Protein AF-A0A520AY86-F1 (afdb_monomer_lite)

Sequence (155 aa):
MTGISGKRPRSRQNWVRAGLWTVGWLALAVPIARVQLADLAVVNHVPGQALVFDAGLGRGLAGLAVARQLQGQYQDAITLGRSALMREPMNTAALRALGFSLEQTGDKDAANRILFLAGRLGWRDVALQLWLIKAFALQGNVAASLHRADALARV

Secondary structure (DSSP, 8-state):
----------HHHHHHHHHHHHHHHHHHHHHHHHHHHHHHHHHTT-HHHHHHH-TTSHHHHHHHHHHHHHTT-HHHHHHHHHHHHHH-TT-HHHHHHHHHHHHHHT-HHHHHHHHHHHHHH-S--HHHHHHHHHHHHHTT-HHHHHHHHHHHHT-

pLDDT: mean 79.96, std 18.08, range [41.47, 98.12]

Foldseek 3Di:
DDDDDDDDPPPPVVVVVVVVVVVVVCVVVVVVVLVVVLVVCLVVLPLVVNCVSCVDALSSLLSVLLSCLVVVVLVSSLVSLVVSCVRPVLPLSSLQSNLSSCVVVPVPVSSVVSLVSSVVSDLPPPVSLVVVLVVCVVVVVPVVSVVSVVVSVVD

Structure (mmCIF, N/CA/C/O backbone):
data_AF-A0A520AY86-F1
#
_entry.id   AF-A0A520AY86-F1
#
loop_
_atom_site.group_PDB
_atom_site.id
_atom_site.type_symbol
_atom_site.label_atom_id
_atom_site.label_alt_id
_atom_site.label_comp_id
_atom_site.label_asym_id
_atom_site.label_entity_id
_atom_site.label_seq_id
_atom_site.pdbx_PDB_ins_code
_atom_site.Cartn_x
_atom_site.Cartn_y
_atom_site.Cartn_z
_atom_site.occupancy
_atom_site.B_iso_or_equiv
_atom_site.auth_seq_id
_atom_site.auth_comp_id
_atom_site.auth_asym_id
_atom_site.auth_atom_id
_atom_site.pdbx_PDB_model_num
ATOM 1 N N . MET A 1 1 ? 68.676 -42.819 -25.304 1.00 44.09 1 MET A N 1
ATOM 2 C CA . MET A 1 1 ? 67.727 -42.281 -24.301 1.00 44.09 1 MET A CA 1
ATOM 3 C C . MET A 1 1 ? 67.928 -40.773 -24.314 1.00 44.09 1 MET A C 1
ATOM 5 O O . MET A 1 1 ? 69.043 -40.359 -24.067 1.00 44.09 1 MET A O 1
ATOM 9 N N . THR A 1 2 ? 67.009 -39.937 -24.785 1.00 41.47 2 THR A N 1
ATOM 10 C CA . THR A 1 2 ? 65.736 -39.610 -24.128 1.00 41.47 2 THR A CA 1
ATOM 11 C C . THR A 1 2 ? 64.751 -39.007 -25.143 1.00 41.47 2 THR A C 1
ATOM 13 O O . THR A 1 2 ? 65.124 -38.221 -26.009 1.00 41.47 2 THR A O 1
ATOM 16 N N . GLY A 1 3 ? 63.487 -39.434 -25.065 1.00 42.44 3 GLY A N 1
ATOM 17 C CA . GLY A 1 3 ? 62.421 -39.042 -25.984 1.00 42.44 3 GLY A CA 1
ATOM 18 C C . GLY A 1 3 ? 61.869 -37.647 -25.694 1.00 42.44 3 GLY A C 1
ATOM 19 O O . GLY A 1 3 ? 61.574 -37.301 -24.551 1.00 42.44 3 GLY A O 1
ATOM 20 N N . ILE A 1 4 ? 61.692 -36.861 -26.753 1.00 48.78 4 ILE A N 1
ATOM 21 C CA . ILE A 1 4 ? 61.090 -35.529 -26.709 1.00 48.78 4 ILE A CA 1
ATOM 22 C C . ILE A 1 4 ? 59.564 -35.711 -26.720 1.00 48.78 4 ILE A C 1
ATOM 24 O O . ILE A 1 4 ? 58.958 -35.986 -27.753 1.00 48.78 4 ILE A O 1
ATOM 28 N N . SER A 1 5 ? 58.941 -35.634 -25.543 1.00 50.09 5 SER A N 1
ATOM 29 C CA . SER A 1 5 ? 57.488 -35.764 -25.375 1.00 50.09 5 SER A CA 1
ATOM 30 C C . SER A 1 5 ? 56.784 -34.459 -25.755 1.00 50.09 5 SER A C 1
ATOM 32 O O . SER A 1 5 ? 56.837 -33.464 -25.030 1.00 50.09 5 SER A O 1
ATOM 34 N N . GLY A 1 6 ? 56.117 -34.462 -26.911 1.00 51.91 6 GLY A N 1
ATOM 35 C CA . GLY A 1 6 ? 55.270 -33.365 -27.370 1.00 51.91 6 GLY A CA 1
ATOM 36 C C . GLY A 1 6 ? 54.016 -33.218 -26.506 1.00 51.91 6 GLY A C 1
ATOM 37 O O . GLY A 1 6 ? 53.066 -33.995 -26.624 1.00 51.91 6 GLY A O 1
ATOM 38 N N . LYS A 1 7 ? 53.967 -32.185 -25.658 1.00 55.81 7 LYS A N 1
ATOM 39 C CA . LYS A 1 7 ? 52.729 -31.781 -24.976 1.00 55.81 7 LYS A CA 1
ATOM 40 C C . LYS A 1 7 ? 51.859 -30.966 -25.941 1.00 55.81 7 LYS A C 1
ATOM 42 O O . LYS A 1 7 ? 52.180 -29.833 -26.282 1.00 55.81 7 LYS A O 1
ATOM 47 N N . ARG A 1 8 ? 50.748 -31.568 -26.382 1.00 56.75 8 ARG A N 1
ATOM 48 C CA . ARG A 1 8 ? 49.706 -30.953 -27.229 1.00 56.75 8 ARG A CA 1
ATOM 49 C C . ARG A 1 8 ? 49.105 -29.691 -26.570 1.00 56.75 8 ARG A C 1
ATOM 51 O O . ARG A 1 8 ? 48.969 -29.663 -25.344 1.00 56.75 8 ARG A O 1
ATOM 58 N N . PRO A 1 9 ? 48.683 -28.671 -27.346 1.00 48.31 9 PRO A N 1
ATOM 59 C CA . PRO A 1 9 ? 48.239 -27.383 -26.814 1.00 48.31 9 PRO A CA 1
ATOM 60 C C . PRO A 1 9 ? 46.844 -27.500 -26.186 1.00 48.31 9 PRO A C 1
ATOM 62 O O . PRO A 1 9 ? 45.818 -27.444 -26.859 1.00 48.31 9 PRO A O 1
ATOM 65 N N . ARG A 1 10 ? 46.796 -27.654 -24.862 1.00 56.88 10 ARG A N 1
ATOM 66 C CA . ARG A 1 10 ? 45.561 -27.798 -24.069 1.00 56.88 10 ARG A CA 1
ATOM 67 C C . ARG A 1 10 ? 44.878 -26.459 -23.722 1.00 56.88 10 ARG A C 1
ATOM 69 O O . ARG A 1 10 ? 44.025 -26.428 -22.842 1.00 56.88 10 ARG A O 1
ATOM 76 N N . SER A 1 11 ? 45.248 -25.348 -24.369 1.00 60.50 11 SER A N 1
ATOM 77 C CA . SER A 1 11 ? 44.820 -24.007 -23.937 1.00 60.50 11 SER A CA 1
ATOM 78 C C . SER A 1 11 ? 43.448 -23.590 -24.480 1.00 60.50 11 SER A C 1
ATOM 80 O O . SER A 1 11 ? 42.618 -23.125 -23.705 1.00 60.50 11 SER A O 1
ATOM 82 N N . ARG A 1 12 ? 43.142 -23.814 -25.768 1.00 60.19 12 ARG A N 1
ATOM 83 C CA . ARG A 1 12 ? 41.884 -23.333 -26.385 1.00 60.19 12 ARG A CA 1
ATOM 84 C C . ARG A 1 12 ? 40.618 -23.894 -25.729 1.00 60.19 12 ARG A C 1
ATOM 86 O O . ARG A 1 12 ? 39.667 -23.153 -25.513 1.00 60.19 12 ARG A O 1
ATOM 93 N N . GLN A 1 13 ? 40.609 -25.176 -25.365 1.00 66.06 13 GLN A N 1
ATOM 94 C CA . GLN A 1 13 ? 39.431 -25.818 -24.769 1.00 66.06 13 GLN A CA 1
ATOM 95 C C . GLN A 1 13 ? 39.145 -25.323 -23.341 1.00 66.06 13 GLN A C 1
ATOM 97 O O . GLN A 1 13 ? 37.987 -25.244 -22.937 1.00 66.06 13 GLN A O 1
ATOM 102 N N . ASN A 1 14 ? 40.182 -24.931 -22.596 1.00 66.44 14 ASN A N 1
ATOM 103 C CA . ASN A 1 14 ? 40.029 -24.381 -21.250 1.00 66.44 14 ASN A CA 1
ATOM 104 C C . ASN A 1 14 ? 39.492 -22.944 -21.279 1.00 66.44 14 ASN A C 1
ATOM 106 O O . ASN A 1 14 ? 38.671 -22.606 -20.435 1.00 66.44 14 ASN A O 1
ATOM 110 N N . TRP A 1 15 ? 39.868 -22.138 -22.280 1.00 63.72 15 TRP A N 1
ATOM 111 C CA . TRP A 1 15 ? 39.302 -20.798 -22.491 1.00 63.72 15 TRP A CA 1
ATOM 112 C C . TRP A 1 15 ? 37.816 -20.838 -22.854 1.00 63.72 15 TRP A C 1
ATOM 114 O O . TRP A 1 15 ? 37.040 -20.047 -22.328 1.00 63.72 15 TRP A O 1
ATOM 124 N N . VAL A 1 16 ? 37.398 -21.802 -23.683 1.00 73.81 16 VAL A N 1
ATOM 125 C CA . VAL A 1 16 ? 35.975 -21.996 -24.013 1.00 73.81 16 VAL A CA 1
ATOM 126 C C . VAL A 1 16 ? 35.177 -22.405 -22.775 1.00 73.81 16 VAL A C 1
ATOM 128 O O . VAL A 1 16 ? 34.106 -21.861 -22.527 1.00 73.81 16 VAL A O 1
ATOM 131 N N . ARG A 1 17 ? 35.709 -23.321 -21.953 1.00 70.62 17 ARG A N 1
ATOM 132 C CA . ARG A 1 17 ? 35.050 -23.729 -20.702 1.00 70.62 17 ARG A CA 1
ATOM 133 C C . ARG A 1 17 ? 35.003 -22.579 -19.699 1.00 70.62 17 ARG A C 1
ATOM 135 O O . ARG A 1 17 ? 33.944 -22.345 -19.134 1.00 70.62 17 ARG A O 1
ATOM 142 N N . ALA A 1 18 ? 36.096 -21.839 -19.518 1.00 70.12 18 ALA A N 1
ATOM 143 C CA . ALA A 1 18 ? 36.139 -20.667 -18.645 1.00 70.12 18 ALA A CA 1
ATOM 144 C C . ALA A 1 18 ? 35.133 -19.590 -19.084 1.00 70.12 18 ALA A C 1
ATOM 146 O O . ALA A 1 18 ? 34.409 -19.072 -18.242 1.00 70.12 18 ALA A O 1
ATOM 147 N N . GLY A 1 19 ? 35.019 -19.327 -20.391 1.00 74.88 19 GLY A N 1
ATOM 148 C CA . GLY A 1 19 ? 33.998 -18.435 -20.945 1.00 74.88 19 GLY A CA 1
ATOM 149 C C . GLY A 1 19 ? 32.569 -18.927 -20.696 1.00 74.88 19 GLY A C 1
ATOM 150 O O . GLY A 1 19 ? 31.688 -18.140 -20.371 1.00 74.88 19 GLY A O 1
ATOM 151 N N . LEU A 1 20 ? 32.332 -20.240 -20.775 1.00 77.75 20 LEU A N 1
ATOM 152 C CA . LEU A 1 20 ? 31.025 -20.816 -20.446 1.00 77.75 20 LEU A CA 1
ATOM 153 C C . LEU A 1 20 ? 30.675 -20.635 -18.959 1.00 77.75 20 LEU A C 1
ATOM 155 O O . LEU A 1 20 ? 29.536 -20.316 -18.625 1.00 77.75 20 LEU A O 1
ATOM 159 N N . TRP A 1 21 ? 31.656 -20.815 -18.070 1.00 78.44 21 TRP A N 1
ATOM 160 C CA . TRP A 1 21 ? 31.485 -20.629 -16.628 1.00 78.44 21 TRP A CA 1
ATOM 161 C C . TRP A 1 21 ? 31.213 -19.170 -16.261 1.00 78.44 21 TRP A C 1
ATOM 163 O O . TRP A 1 21 ? 30.329 -18.915 -15.447 1.00 78.44 21 TRP A O 1
ATOM 173 N N . THR A 1 22 ? 31.916 -18.213 -16.872 1.00 74.31 22 THR A N 1
ATOM 174 C CA . THR A 1 22 ? 31.680 -16.783 -16.623 1.00 74.31 22 THR A CA 1
ATOM 175 C C . THR A 1 22 ? 30.318 -16.334 -17.139 1.00 74.31 22 THR A C 1
ATOM 177 O O . THR A 1 22 ? 29.626 -15.604 -16.435 1.00 74.31 22 THR A O 1
ATOM 180 N N . VAL A 1 23 ? 29.886 -16.815 -18.310 1.00 78.56 23 VAL A N 1
ATOM 181 C CA . VAL A 1 23 ? 28.534 -16.558 -18.833 1.00 78.56 23 VAL A CA 1
ATOM 182 C C . VAL A 1 23 ? 27.467 -17.160 -17.918 1.00 78.56 23 VAL A C 1
ATOM 184 O O . VAL A 1 23 ? 26.488 -16.485 -17.614 1.00 78.56 23 VAL A O 1
ATOM 187 N N . GLY A 1 24 ? 27.667 -18.383 -17.418 1.00 81.94 24 GLY A N 1
ATOM 188 C CA . GLY A 1 24 ? 26.761 -19.002 -16.446 1.00 81.94 24 GLY A CA 1
ATOM 189 C C . GLY A 1 24 ? 26.668 -18.217 -15.133 1.00 81.94 24 GLY A C 1
ATOM 190 O O . GLY A 1 24 ? 25.573 -17.993 -14.621 1.00 81.94 24 GLY A O 1
ATOM 191 N N . TRP A 1 25 ? 27.800 -17.728 -14.622 1.00 76.19 25 TRP A N 1
ATOM 192 C CA . TRP A 1 25 ? 27.841 -16.881 -13.426 1.00 76.19 25 TRP A CA 1
ATOM 193 C C . TRP A 1 25 ? 27.142 -15.534 -13.637 1.00 76.19 25 TRP A C 1
ATOM 195 O O . TRP A 1 25 ? 26.360 -15.108 -12.792 1.00 76.19 25 TRP A O 1
ATOM 205 N N . LEU A 1 26 ? 27.363 -14.885 -14.782 1.00 70.12 26 LEU A N 1
ATOM 206 C CA . LEU A 1 26 ? 26.674 -13.647 -15.157 1.00 70.12 26 LEU A CA 1
ATOM 207 C C . LEU A 1 26 ? 25.165 -13.857 -15.313 1.00 70.12 26 LEU A C 1
ATOM 209 O O . LEU A 1 26 ? 24.385 -13.045 -14.821 1.00 70.12 26 LEU A O 1
ATOM 213 N N . ALA A 1 27 ? 24.743 -14.963 -15.928 1.00 73.38 27 ALA A N 1
ATOM 214 C CA . ALA A 1 27 ? 23.331 -15.298 -16.092 1.00 73.38 27 ALA A CA 1
ATOM 215 C C . ALA A 1 27 ? 22.602 -15.470 -14.748 1.00 73.38 27 ALA A C 1
ATOM 217 O O . ALA A 1 27 ? 21.418 -15.156 -14.655 1.00 73.38 27 ALA A O 1
ATOM 218 N N . LEU A 1 28 ? 23.308 -15.916 -13.703 1.00 69.44 28 LEU A N 1
ATOM 219 C CA . LEU A 1 28 ? 22.770 -16.035 -12.346 1.00 69.44 28 LEU A CA 1
ATOM 220 C C . LEU A 1 28 ? 22.888 -14.734 -11.535 1.00 69.44 28 LEU A C 1
ATOM 222 O O . LEU A 1 28 ? 21.983 -14.407 -10.773 1.00 69.44 28 LEU A O 1
ATOM 226 N N . ALA A 1 29 ? 23.960 -13.959 -11.706 1.00 66.94 29 ALA A N 1
ATOM 227 C CA . ALA A 1 29 ? 24.191 -12.729 -10.946 1.00 66.94 29 ALA A CA 1
ATOM 228 C C . ALA A 1 29 ? 23.291 -11.562 -11.392 1.00 66.94 29 ALA A C 1
ATOM 230 O O . ALA A 1 29 ? 22.822 -10.784 -10.562 1.00 66.94 29 ALA A O 1
ATOM 231 N N . VAL A 1 30 ? 23.014 -11.447 -12.695 1.00 67.25 30 VAL A N 1
ATOM 232 C CA . VAL A 1 30 ? 22.178 -10.377 -13.266 1.00 67.25 30 VAL A CA 1
ATOM 233 C C . VAL A 1 30 ? 20.752 -10.339 -12.689 1.00 67.25 30 VAL A C 1
ATOM 235 O O . VAL A 1 30 ? 20.326 -9.252 -12.294 1.00 67.25 30 VAL A O 1
ATOM 238 N N . PRO A 1 31 ? 19.987 -11.446 -12.600 1.00 60.31 31 PRO A N 1
ATOM 239 C CA . PRO A 1 31 ? 18.645 -11.400 -12.021 1.00 60.31 31 PRO A CA 1
ATOM 240 C C . PRO A 1 31 ? 18.668 -11.040 -10.530 1.00 60.31 31 PRO A C 1
ATOM 242 O O . PRO A 1 31 ? 17.822 -10.268 -10.084 1.00 60.31 31 PRO A O 1
ATOM 245 N N . ILE A 1 32 ? 19.665 -11.516 -9.777 1.00 61.72 32 ILE A N 1
ATOM 246 C CA . ILE A 1 32 ? 19.816 -11.203 -8.348 1.00 61.72 32 ILE A CA 1
ATOM 247 C C . ILE A 1 32 ? 20.098 -9.706 -8.157 1.00 61.72 32 ILE A C 1
ATOM 249 O O . ILE A 1 32 ? 19.423 -9.042 -7.372 1.00 61.72 32 ILE A O 1
ATOM 253 N N . ALA A 1 33 ? 21.026 -9.142 -8.934 1.00 59.19 33 ALA A N 1
ATOM 254 C CA . ALA A 1 33 ? 21.339 -7.715 -8.892 1.00 59.19 33 ALA A CA 1
ATOM 255 C C . ALA A 1 33 ? 20.131 -6.838 -9.266 1.00 59.19 33 ALA A C 1
ATOM 257 O O . ALA A 1 33 ? 19.920 -5.790 -8.660 1.00 59.19 33 ALA A O 1
ATOM 258 N N . ARG A 1 34 ? 19.301 -7.275 -10.224 1.00 56.09 34 ARG A N 1
ATOM 259 C CA . ARG A 1 34 ? 18.072 -6.560 -10.610 1.00 56.09 34 ARG A CA 1
ATOM 260 C C . ARG A 1 34 ? 17.052 -6.496 -9.480 1.00 56.09 34 ARG A C 1
ATOM 262 O O . ARG A 1 34 ? 16.495 -5.429 -9.247 1.00 56.09 34 ARG A O 1
ATOM 269 N N . VAL A 1 35 ? 16.836 -7.603 -8.767 1.00 57.12 35 VAL A N 1
ATOM 270 C CA . VAL A 1 35 ? 15.924 -7.638 -7.612 1.00 57.12 35 VAL A CA 1
ATOM 271 C C . VAL A 1 35 ? 16.432 -6.716 -6.502 1.00 57.12 35 VAL A C 1
ATOM 273 O O . VAL A 1 35 ? 15.670 -5.904 -5.985 1.00 57.12 35 VAL A O 1
ATOM 276 N N . GLN A 1 36 ? 17.733 -6.768 -6.202 1.00 55.09 36 GLN A N 1
ATOM 277 C CA . GLN A 1 36 ? 18.340 -5.934 -5.163 1.00 55.09 36 GLN A CA 1
ATOM 278 C C . GLN A 1 36 ? 18.247 -4.431 -5.488 1.00 55.09 36 GLN A C 1
ATOM 280 O O . GLN A 1 36 ? 17.966 -3.616 -4.611 1.00 55.09 36 GLN A O 1
ATOM 285 N N . LEU A 1 37 ? 18.459 -4.055 -6.754 1.00 52.84 37 LEU A N 1
ATOM 286 C CA . LEU A 1 37 ? 18.382 -2.665 -7.211 1.00 52.84 37 LEU A CA 1
ATOM 287 C C . LEU A 1 37 ? 16.940 -2.143 -7.282 1.00 52.84 37 LEU A C 1
ATOM 289 O O . LEU A 1 37 ? 16.711 -0.964 -7.014 1.00 52.84 37 LEU A O 1
ATOM 293 N N . ALA A 1 38 ? 15.968 -3.003 -7.595 1.00 50.94 38 ALA A N 1
ATOM 294 C CA . ALA A 1 38 ? 14.551 -2.649 -7.555 1.00 50.94 38 ALA A CA 1
ATOM 295 C C . ALA A 1 38 ? 14.089 -2.335 -6.123 1.00 50.94 38 ALA A C 1
ATOM 297 O O . ALA A 1 38 ? 13.420 -1.322 -5.911 1.00 50.94 38 ALA A O 1
ATOM 298 N N . ASP A 1 39 ? 14.514 -3.132 -5.137 1.00 53.09 39 ASP A N 1
ATOM 299 C CA . ASP A 1 39 ? 14.235 -2.865 -3.721 1.00 53.09 39 ASP A CA 1
ATOM 300 C C . ASP A 1 39 ? 14.866 -1.537 -3.266 1.00 53.09 39 ASP A C 1
ATOM 302 O O . ASP A 1 39 ? 14.209 -0.722 -2.620 1.00 53.09 39 ASP A O 1
ATOM 306 N N . LEU A 1 40 ? 16.104 -1.254 -3.686 1.00 52.66 40 LEU A N 1
ATOM 307 C CA . LEU A 1 40 ? 16.778 0.027 -3.434 1.00 52.66 40 LEU A CA 1
ATOM 308 C C . LEU A 1 40 ? 16.060 1.225 -4.081 1.00 52.66 40 LEU A C 1
ATOM 310 O O . LEU A 1 40 ? 15.986 2.292 -3.475 1.00 52.66 40 LEU A O 1
ATOM 314 N N . ALA A 1 41 ? 15.505 1.072 -5.284 1.00 49.62 41 ALA A N 1
ATOM 315 C CA . ALA A 1 41 ? 14.770 2.139 -5.969 1.00 49.62 41 ALA A CA 1
ATOM 316 C C . ALA A 1 41 ? 13.406 2.433 -5.319 1.00 49.62 41 ALA A C 1
ATOM 318 O O . ALA A 1 41 ? 12.986 3.592 -5.258 1.00 49.62 41 ALA A O 1
ATOM 319 N N . VAL A 1 42 ? 12.739 1.398 -4.797 1.00 52.88 42 VAL A N 1
ATOM 320 C CA . VAL A 1 42 ? 11.502 1.530 -4.012 1.00 52.88 42 VAL A CA 1
ATOM 321 C C . VAL A 1 42 ? 11.781 2.221 -2.674 1.00 52.88 42 VAL A C 1
ATOM 323 O O . VAL A 1 42 ? 11.020 3.102 -2.278 1.00 52.88 42 VAL A O 1
ATOM 326 N N . VAL A 1 43 ? 12.897 1.894 -2.013 1.00 53.84 43 VAL A N 1
ATOM 327 C CA . VAL A 1 43 ? 13.327 2.540 -0.759 1.00 53.84 43 VAL A CA 1
ATOM 328 C C . VAL A 1 43 ? 13.716 4.010 -0.982 1.00 53.84 43 VAL A C 1
ATOM 330 O O . VAL A 1 43 ? 13.335 4.880 -0.198 1.00 53.84 43 VAL A O 1
ATOM 333 N N . ASN A 1 44 ? 14.398 4.323 -2.086 1.00 50.91 44 ASN A N 1
ATOM 334 C CA . ASN A 1 44 ? 14.899 5.671 -2.377 1.00 50.91 44 ASN A CA 1
ATOM 335 C C . ASN A 1 44 ? 13.879 6.621 -3.035 1.00 50.91 44 ASN A C 1
ATOM 337 O O . ASN A 1 44 ? 14.257 7.715 -3.442 1.00 50.91 44 ASN A O 1
ATOM 341 N N . HIS A 1 45 ? 12.597 6.248 -3.135 1.00 50.91 45 HIS A N 1
ATOM 342 C CA . HIS A 1 45 ? 11.532 7.115 -3.670 1.00 50.91 45 HIS A CA 1
ATOM 343 C C . HIS A 1 45 ? 11.770 7.605 -5.120 1.00 50.91 45 HIS A C 1
ATOM 345 O O . HIS A 1 45 ? 11.241 8.644 -5.521 1.00 50.91 45 HIS A O 1
ATOM 351 N N . VAL A 1 46 ? 12.517 6.848 -5.941 1.00 47.78 46 VAL A N 1
ATOM 352 C CA . VAL A 1 46 ? 12.737 7.147 -7.372 1.00 47.78 46 VAL A CA 1
ATOM 353 C C . VAL A 1 46 ? 12.001 6.112 -8.242 1.00 47.78 46 VAL A C 1
ATOM 355 O O . VAL A 1 46 ? 12.613 5.210 -8.818 1.00 47.78 46 VAL A O 1
ATOM 358 N N . PRO A 1 47 ? 10.666 6.215 -8.376 1.00 49.78 47 PRO A N 1
ATOM 359 C CA . PRO A 1 47 ? 9.830 5.211 -9.049 1.00 49.78 47 PRO A CA 1
ATOM 360 C C . PRO A 1 47 ? 10.107 5.074 -10.552 1.00 49.78 47 PRO A C 1
ATOM 362 O O . PRO A 1 47 ? 9.814 4.036 -11.141 1.00 49.78 47 PRO A O 1
ATOM 365 N N . GLY A 1 48 ? 10.670 6.110 -11.186 1.00 46.81 48 GLY A N 1
ATOM 366 C CA . GLY A 1 48 ? 10.945 6.114 -12.624 1.00 46.81 48 GLY A CA 1
ATOM 367 C C . GLY A 1 48 ? 11.996 5.083 -13.042 1.00 46.81 48 GLY A C 1
ATOM 368 O O . GLY A 1 48 ? 11.944 4.588 -14.162 1.00 46.81 48 GLY A O 1
ATOM 369 N N . GLN A 1 49 ? 12.909 4.709 -12.139 1.00 43.91 49 GLN A N 1
ATOM 370 C CA . GLN A 1 49 ? 13.970 3.738 -12.430 1.00 43.91 49 GLN A CA 1
ATOM 371 C C . GLN A 1 49 ? 13.546 2.291 -12.129 1.00 43.91 49 GLN A C 1
ATOM 373 O O . GLN A 1 49 ? 14.044 1.371 -12.773 1.00 43.91 49 GLN A O 1
ATOM 378 N N . ALA A 1 50 ? 12.566 2.074 -11.242 1.00 43.12 50 ALA A N 1
ATOM 379 C CA . ALA A 1 50 ? 11.975 0.751 -11.010 1.00 43.12 50 ALA A CA 1
ATOM 380 C C . ALA A 1 50 ? 11.252 0.215 -12.265 1.00 43.12 50 ALA A C 1
ATOM 382 O O . ALA A 1 50 ? 11.327 -0.974 -12.571 1.00 43.12 50 ALA A O 1
ATOM 383 N N . LEU A 1 51 ? 10.641 1.107 -13.055 1.00 49.16 51 LEU A N 1
ATOM 384 C CA . LEU A 1 51 ? 10.057 0.776 -14.361 1.00 49.16 51 LEU A CA 1
ATOM 385 C C . LEU A 1 51 ? 11.086 0.336 -15.407 1.00 49.16 51 LEU A C 1
ATOM 387 O O . LEU A 1 51 ? 10.728 -0.409 -16.308 1.00 49.16 51 LEU A O 1
ATOM 391 N N . VAL A 1 52 ? 12.349 0.758 -15.308 1.00 49.59 52 VAL A N 1
ATOM 392 C CA . VAL A 1 52 ? 13.382 0.411 -16.303 1.00 49.59 52 VAL A CA 1
ATOM 393 C C . VAL A 1 52 ? 13.865 -1.034 -16.135 1.00 49.59 52 VAL A C 1
ATOM 395 O O . VAL A 1 52 ? 14.238 -1.676 -17.115 1.00 49.59 52 VAL A O 1
ATOM 398 N N . PHE A 1 53 ? 13.814 -1.581 -14.917 1.00 48.31 53 PHE A N 1
ATOM 399 C CA . PHE A 1 53 ? 14.258 -2.951 -14.634 1.00 48.31 53 PHE A CA 1
ATOM 400 C C . PHE A 1 53 ? 13.114 -3.963 -14.526 1.00 48.31 53 PHE A C 1
ATOM 402 O O . PHE A 1 53 ? 13.371 -5.160 -14.659 1.00 48.31 53 PHE A O 1
ATOM 409 N N . ASP A 1 54 ? 11.876 -3.490 -14.337 1.00 52.44 54 ASP A N 1
ATOM 410 C CA . ASP A 1 54 ? 10.702 -4.330 -14.088 1.00 52.44 54 ASP A CA 1
ATOM 411 C C . ASP A 1 54 ? 9.426 -3.827 -14.805 1.00 52.44 54 ASP A C 1
ATOM 413 O O . ASP A 1 54 ? 8.319 -3.835 -14.266 1.00 52.44 54 ASP A O 1
ATOM 417 N N . ALA A 1 55 ? 9.571 -3.350 -16.049 1.00 49.41 55 ALA A N 1
ATOM 418 C CA . ALA A 1 55 ? 8.483 -2.781 -16.866 1.00 49.41 55 ALA A CA 1
ATOM 419 C C . ALA A 1 55 ? 7.289 -3.740 -17.105 1.00 49.41 55 ALA A C 1
ATOM 421 O O . ALA A 1 55 ? 6.215 -3.323 -17.549 1.00 49.41 55 ALA A O 1
ATOM 422 N N . GLY A 1 56 ? 7.478 -5.041 -16.854 1.00 53.22 56 GLY A N 1
ATOM 423 C CA . GLY A 1 56 ? 6.516 -6.102 -17.152 1.00 53.22 56 GLY A CA 1
ATOM 424 C C . GLY A 1 56 ? 5.760 -6.655 -15.944 1.00 53.22 56 GLY A C 1
ATOM 425 O O . GLY A 1 56 ? 4.626 -7.107 -16.116 1.00 53.22 56 GLY A O 1
ATOM 426 N N . LEU A 1 57 ? 6.319 -6.600 -14.734 1.00 66.69 57 LEU A N 1
ATOM 427 C CA . LEU A 1 57 ? 5.741 -7.280 -13.573 1.00 66.69 57 LEU A CA 1
ATOM 428 C C . LEU A 1 57 ? 4.889 -6.309 -12.744 1.00 66.69 57 LEU A C 1
ATOM 430 O O . LEU A 1 57 ? 5.111 -5.096 -12.729 1.00 66.69 57 LEU A O 1
ATOM 434 N N . GLY A 1 58 ? 3.854 -6.830 -12.082 1.00 76.56 58 GLY A N 1
ATOM 435 C CA . GLY A 1 58 ? 2.933 -6.030 -11.267 1.00 76.56 58 GLY A CA 1
ATOM 436 C C . GLY A 1 58 ? 3.653 -5.207 -10.194 1.00 76.56 58 GLY A C 1
ATOM 437 O O . GLY A 1 58 ? 3.186 -4.126 -9.839 1.00 76.56 58 GLY A O 1
ATOM 438 N N . ARG A 1 59 ? 4.837 -5.649 -9.756 1.00 81.88 59 ARG A N 1
ATOM 439 C CA . ARG A 1 59 ? 5.711 -4.947 -8.810 1.00 81.88 59 ARG A CA 1
ATOM 440 C C . ARG A 1 59 ? 6.189 -3.566 -9.285 1.00 81.88 59 ARG A C 1
ATOM 442 O O . ARG A 1 59 ? 6.157 -2.629 -8.487 1.00 81.88 59 ARG A O 1
ATOM 449 N N . GLY A 1 60 ? 6.559 -3.392 -10.557 1.00 81.38 60 GLY A N 1
ATOM 450 C CA . GLY A 1 60 ? 6.965 -2.084 -11.095 1.00 81.38 60 GLY A CA 1
ATOM 451 C C . GLY A 1 60 ? 5.812 -1.070 -11.104 1.00 81.38 60 GLY A C 1
ATOM 452 O O . GLY A 1 60 ? 5.960 0.069 -10.654 1.00 81.38 60 GLY A O 1
ATOM 453 N N . LEU A 1 61 ? 4.624 -1.516 -11.530 1.00 88.94 61 LEU A N 1
ATOM 454 C CA . LEU A 1 61 ? 3.393 -0.716 -11.472 1.00 88.94 61 LEU A CA 1
ATOM 455 C C . LEU A 1 61 ? 2.994 -0.387 -10.029 1.00 88.94 61 LEU A C 1
ATOM 457 O O . LEU A 1 61 ? 2.567 0.734 -9.759 1.00 88.94 61 LEU A O 1
ATOM 461 N N . ALA A 1 62 ? 3.173 -1.329 -9.098 1.00 90.31 62 ALA A N 1
ATOM 462 C CA . ALA A 1 62 ? 2.934 -1.108 -7.676 1.00 90.31 62 ALA A CA 1
ATOM 463 C C . ALA A 1 62 ? 3.857 -0.016 -7.116 1.00 90.31 62 ALA A C 1
ATOM 465 O O . ALA A 1 62 ? 3.385 0.892 -6.436 1.00 90.31 62 ALA A O 1
ATOM 466 N N . GLY A 1 63 ? 5.152 -0.055 -7.446 1.00 87.19 63 GLY A N 1
ATOM 467 C CA . GLY A 1 63 ? 6.113 0.976 -7.047 1.00 87.19 63 GLY A CA 1
ATOM 468 C C . GLY A 1 63 ? 5.743 2.366 -7.576 1.00 87.19 63 GLY A C 1
ATOM 469 O O . GLY A 1 63 ? 5.767 3.342 -6.824 1.00 87.19 63 GLY A O 1
ATOM 470 N N . LEU A 1 64 ? 5.318 2.463 -8.841 1.00 88.75 64 LEU A N 1
ATOM 471 C CA . LEU A 1 64 ? 4.841 3.731 -9.399 1.00 88.75 64 LEU A CA 1
ATOM 472 C C . LEU A 1 64 ? 3.541 4.199 -8.725 1.00 88.75 64 LEU A C 1
ATOM 474 O O . LEU A 1 64 ? 3.422 5.382 -8.413 1.00 88.75 64 LEU A O 1
ATOM 478 N N . ALA A 1 65 ? 2.595 3.294 -8.455 1.00 93.31 65 ALA A N 1
ATOM 479 C CA . ALA A 1 65 ? 1.358 3.618 -7.746 1.00 93.31 65 ALA A CA 1
ATOM 480 C C . ALA A 1 65 ? 1.643 4.200 -6.353 1.00 93.31 65 ALA A C 1
ATOM 482 O O . ALA A 1 65 ? 1.079 5.232 -5.990 1.00 93.31 65 ALA A O 1
ATOM 483 N N . VAL A 1 66 ? 2.567 3.589 -5.601 1.00 91.69 66 VAL A N 1
ATOM 484 C CA . VAL A 1 66 ? 3.021 4.100 -4.298 1.00 91.69 66 VAL A CA 1
ATOM 485 C C . VAL A 1 66 ? 3.593 5.505 -4.436 1.00 91.69 66 VAL A C 1
ATOM 487 O O . VAL A 1 66 ? 3.235 6.390 -3.664 1.00 91.69 66 VAL A O 1
ATOM 490 N N . ALA A 1 67 ? 4.450 5.748 -5.423 1.00 88.50 67 ALA A N 1
ATOM 491 C CA . ALA A 1 67 ? 5.044 7.067 -5.573 1.00 88.50 67 ALA A CA 1
ATOM 492 C C . ALA A 1 67 ? 4.028 8.143 -5.979 1.00 88.50 67 ALA A C 1
ATOM 494 O O . ALA A 1 67 ? 4.073 9.246 -5.441 1.00 88.50 67 ALA A O 1
ATOM 495 N N . ARG A 1 68 ? 3.068 7.826 -6.859 1.00 91.19 68 ARG A N 1
ATOM 496 C CA . ARG A 1 68 ? 1.961 8.741 -7.193 1.00 91.19 68 ARG A CA 1
ATOM 497 C C . ARG A 1 68 ? 1.091 9.036 -5.972 1.00 91.19 68 ARG A C 1
ATOM 499 O O . ARG A 1 68 ? 0.740 10.190 -5.745 1.00 91.19 68 ARG A O 1
ATOM 506 N N . GLN A 1 69 ? 0.822 8.026 -5.143 1.00 94.62 69 GLN A N 1
ATOM 507 C CA . GLN A 1 69 ? 0.092 8.182 -3.882 1.00 94.62 69 GLN A CA 1
ATOM 508 C C . GLN A 1 69 ? 0.828 9.135 -2.927 1.00 94.62 69 GLN A C 1
ATOM 510 O O . GLN A 1 69 ? 0.203 10.020 -2.348 1.00 94.62 69 GLN A O 1
ATOM 515 N N . LEU A 1 70 ? 2.151 8.996 -2.787 1.00 89.38 70 LEU A N 1
ATOM 516 C CA . LEU A 1 70 ? 2.971 9.886 -1.953 1.00 89.38 70 LEU A CA 1
ATOM 517 C C . LEU A 1 70 ? 3.061 11.316 -2.510 1.00 89.38 70 LEU A C 1
ATOM 519 O O . LEU A 1 70 ? 3.171 12.261 -1.739 1.00 89.38 70 LEU A O 1
ATOM 523 N N . GLN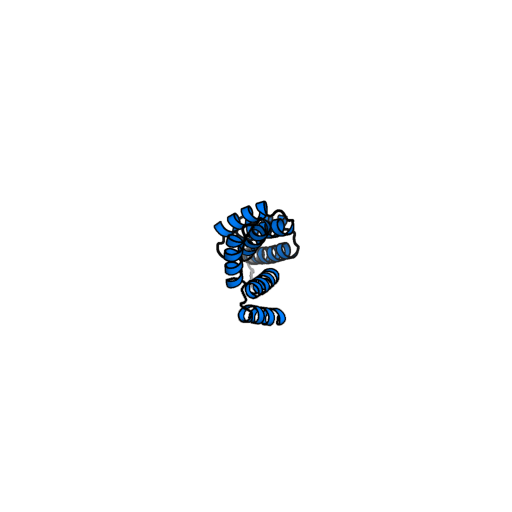 A 1 71 ? 2.961 11.487 -3.830 1.00 92.56 71 GLN A N 1
ATOM 524 C CA . GLN A 1 71 ? 2.894 12.798 -4.491 1.00 92.56 71 GLN A CA 1
ATOM 525 C C . GLN A 1 71 ? 1.502 13.452 -4.427 1.00 92.56 71 GLN A C 1
ATOM 527 O O . GLN A 1 71 ? 1.310 14.526 -4.993 1.00 92.56 71 GLN A O 1
ATOM 532 N N . GLY A 1 72 ? 0.514 12.812 -3.793 1.00 92.75 72 GLY A N 1
ATOM 533 C CA . GLY A 1 72 ? -0.867 13.304 -3.739 1.00 92.75 72 GLY A CA 1
ATOM 534 C C . GLY A 1 72 ? -1.662 13.109 -5.037 1.00 92.75 72 GLY A C 1
ATOM 535 O O . GLY A 1 72 ? -2.805 13.547 -5.142 1.00 92.75 72 GLY A O 1
ATOM 536 N N . GLN A 1 73 ? -1.093 12.427 -6.032 1.00 95.31 73 GLN A N 1
ATOM 537 C CA . GLN A 1 73 ? -1.737 12.135 -7.315 1.00 95.31 73 GLN A CA 1
ATOM 538 C C . GLN A 1 73 ? -2.595 10.870 -7.183 1.00 95.31 73 GLN A C 1
ATOM 540 O O . GLN A 1 73 ? -2.305 9.817 -7.754 1.00 95.31 73 GLN A O 1
ATOM 545 N N . TYR A 1 74 ? -3.648 10.958 -6.369 1.00 96.31 74 TYR A N 1
ATOM 546 C CA . TYR A 1 74 ? -4.422 9.793 -5.932 1.00 96.31 74 TYR A CA 1
ATOM 547 C C . TYR A 1 74 ? -5.149 9.073 -7.075 1.00 96.31 74 TYR A C 1
ATOM 549 O O . TYR A 1 74 ? -5.212 7.848 -7.073 1.00 96.31 74 TYR A O 1
ATOM 557 N N . GLN A 1 75 ? -5.655 9.794 -8.080 1.00 97.44 75 GLN A N 1
ATOM 558 C CA . GLN A 1 75 ? -6.337 9.167 -9.223 1.00 97.44 75 GLN A CA 1
ATOM 559 C C . GLN A 1 75 ? -5.379 8.351 -10.104 1.00 97.44 75 GLN A C 1
ATOM 561 O O . GLN A 1 75 ? -5.699 7.231 -10.520 1.00 97.44 75 GLN A O 1
ATOM 566 N N . ASP A 1 76 ? -4.162 8.854 -10.309 1.00 93.62 76 ASP A N 1
ATOM 567 C CA . ASP A 1 76 ? -3.113 8.121 -11.022 1.00 93.62 76 ASP A CA 1
ATOM 568 C C . ASP A 1 76 ? -2.691 6.884 -10.228 1.00 93.62 76 ASP A C 1
ATOM 570 O O . ASP A 1 76 ? -2.574 5.787 -10.779 1.00 93.62 76 ASP A O 1
ATOM 574 N N . ALA A 1 77 ? -2.527 7.036 -8.912 1.00 96.56 77 ALA A N 1
ATOM 575 C CA . ALA A 1 77 ? -2.204 5.936 -8.014 1.00 96.56 77 ALA A CA 1
ATOM 576 C C . ALA A 1 77 ? -3.281 4.839 -8.009 1.00 96.56 77 ALA A C 1
ATOM 578 O O . ALA A 1 77 ? -2.941 3.657 -8.010 1.00 96.56 77 ALA A O 1
ATOM 579 N N . ILE A 1 78 ? -4.567 5.203 -8.071 1.00 98.12 78 ILE A N 1
ATOM 580 C CA . ILE A 1 78 ? -5.678 4.248 -8.201 1.00 98.12 78 ILE A CA 1
ATOM 581 C C . ILE A 1 78 ? -5.562 3.469 -9.513 1.00 98.12 78 ILE A C 1
ATOM 583 O O . ILE A 1 78 ? -5.648 2.238 -9.515 1.00 98.12 78 ILE A O 1
ATOM 587 N N . THR A 1 79 ? -5.344 4.170 -10.626 1.00 97.00 79 THR A N 1
ATOM 588 C CA . THR A 1 79 ? -5.253 3.560 -11.962 1.00 97.00 79 THR A CA 1
ATOM 589 C C . THR A 1 79 ? -4.077 2.587 -12.051 1.00 97.00 79 THR A C 1
ATOM 591 O O . THR A 1 79 ? -4.225 1.440 -12.490 1.00 97.00 79 THR A O 1
ATOM 594 N N . LEU A 1 80 ? -2.912 3.009 -11.565 1.00 94.00 80 LEU A N 1
ATOM 595 C CA . LEU A 1 80 ? -1.703 2.191 -11.530 1.00 94.00 80 LEU A CA 1
ATOM 596 C C . LEU A 1 80 ? -1.820 1.029 -10.545 1.00 94.00 80 LEU A C 1
ATOM 598 O O . LEU A 1 80 ? -1.428 -0.085 -10.877 1.00 94.00 80 LEU A O 1
ATOM 602 N N . GLY A 1 81 ? -2.407 1.261 -9.370 1.00 95.62 81 GLY A N 1
ATOM 603 C CA . GLY A 1 81 ? -2.645 0.231 -8.362 1.00 95.62 81 GLY A CA 1
ATOM 604 C C . GLY A 1 81 ? -3.555 -0.875 -8.890 1.00 95.62 81 GLY A C 1
ATOM 605 O O . GLY A 1 81 ? -3.221 -2.050 -8.776 1.00 95.62 81 GLY A O 1
ATOM 606 N N . ARG A 1 82 ? -4.657 -0.527 -9.566 1.00 96.81 82 ARG A N 1
ATOM 607 C CA . ARG A 1 82 ? -5.524 -1.513 -10.238 1.00 96.81 82 ARG A CA 1
ATOM 608 C C . ARG A 1 82 ? -4.771 -2.295 -11.312 1.00 96.81 82 ARG A C 1
ATOM 610 O O . ARG A 1 82 ? -4.867 -3.518 -11.352 1.00 96.81 82 ARG A O 1
ATOM 617 N N . SER A 1 83 ? -3.987 -1.604 -12.135 1.00 94.69 83 SER A N 1
ATOM 618 C CA . SER A 1 83 ? -3.183 -2.234 -13.191 1.00 94.69 83 SER A CA 1
ATOM 619 C C . SER A 1 83 ? -2.129 -3.191 -12.621 1.00 94.69 83 SER A C 1
ATOM 621 O O . SER A 1 83 ? -1.904 -4.266 -13.173 1.00 94.69 83 SER A O 1
ATOM 623 N N . ALA A 1 84 ? -1.514 -2.834 -11.491 1.00 93.88 84 ALA A N 1
ATOM 624 C CA . ALA A 1 84 ? -0.587 -3.693 -10.764 1.00 93.88 84 ALA A CA 1
ATOM 625 C C . ALA A 1 84 ? -1.283 -4.959 -10.247 1.00 93.88 84 ALA A C 1
ATOM 627 O O . ALA A 1 84 ? -0.769 -6.056 -10.443 1.00 93.88 84 ALA A O 1
ATOM 628 N N . LEU A 1 85 ? -2.477 -4.823 -9.660 1.00 94.62 85 LEU A N 1
ATOM 629 C CA . LEU A 1 85 ? -3.247 -5.947 -9.114 1.00 94.62 85 LEU A CA 1
ATOM 630 C C . LEU A 1 85 ? -3.799 -6.892 -10.185 1.00 94.62 85 LEU A C 1
ATOM 632 O O . LEU A 1 85 ? -3.946 -8.080 -9.919 1.00 94.62 85 LEU A O 1
ATOM 636 N N . MET A 1 86 ? -4.062 -6.406 -11.402 1.00 94.69 86 MET A N 1
ATOM 637 C CA . MET A 1 86 ? -4.405 -7.280 -12.532 1.00 94.69 86 MET A CA 1
ATOM 638 C C . MET A 1 86 ? -3.257 -8.229 -12.900 1.00 94.69 86 MET A C 1
ATOM 640 O O . MET A 1 86 ? -3.506 -9.323 -13.397 1.00 94.69 86 MET A O 1
ATOM 644 N N . ARG A 1 87 ? -2.005 -7.818 -12.664 1.00 90.44 87 ARG A N 1
ATOM 645 C CA . ARG A 1 87 ? -0.812 -8.636 -12.931 1.00 90.44 87 ARG A CA 1
ATOM 646 C C . ARG A 1 87 ? -0.400 -9.461 -11.715 1.00 90.44 87 ARG A C 1
ATOM 648 O O . ARG A 1 87 ? -0.028 -10.619 -11.856 1.00 90.44 87 ARG A O 1
ATOM 655 N N . GLU A 1 88 ? -0.477 -8.869 -10.527 1.00 90.44 88 GLU A N 1
ATOM 656 C CA . GLU A 1 88 ? -0.114 -9.489 -9.253 1.00 90.44 88 GLU A CA 1
ATOM 657 C C . GLU A 1 88 ? -1.206 -9.232 -8.198 1.00 90.44 88 GLU A C 1
ATOM 659 O O . GLU A 1 88 ? -1.118 -8.271 -7.427 1.00 90.44 88 GLU A O 1
ATOM 664 N N . PRO A 1 89 ? -2.227 -10.104 -8.107 1.00 92.12 89 PRO A N 1
ATOM 665 C CA . PRO A 1 89 ? -3.393 -9.878 -7.244 1.00 92.12 89 PRO A CA 1
ATOM 666 C C . PRO A 1 89 ? -3.083 -9.760 -5.746 1.00 92.12 89 PRO A C 1
ATOM 668 O O . PRO A 1 89 ? -3.855 -9.171 -4.994 1.00 92.12 89 PRO A O 1
ATOM 671 N N . MET A 1 90 ? -1.957 -10.325 -5.300 1.00 91.38 90 MET A N 1
ATOM 672 C CA . MET A 1 90 ? -1.532 -10.342 -3.894 1.00 91.38 90 MET A CA 1
ATOM 673 C C . MET A 1 90 ? -0.411 -9.338 -3.593 1.00 91.38 90 MET A C 1
ATOM 675 O O . MET A 1 90 ? 0.225 -9.4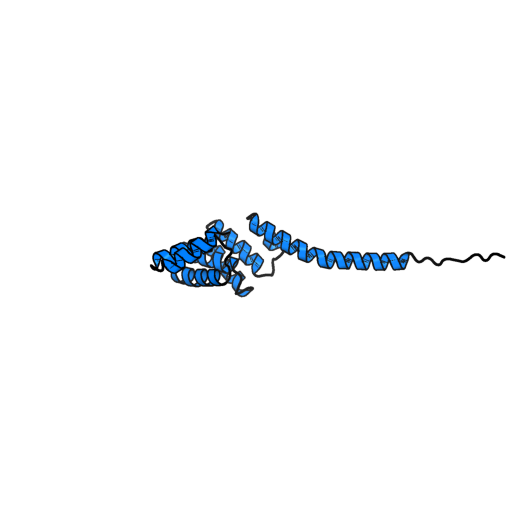20 -2.542 1.00 91.38 90 MET A O 1
ATOM 679 N N . ASN A 1 91 ? -0.141 -8.391 -4.497 1.00 90.81 91 ASN A N 1
ATOM 680 C CA . ASN A 1 91 ? 0.893 -7.387 -4.278 1.00 90.81 91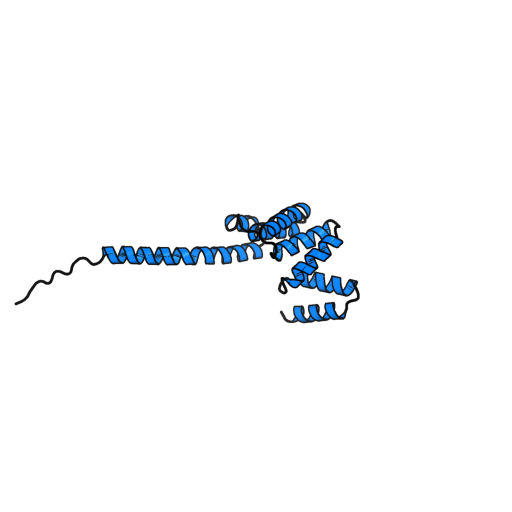 ASN A CA 1
ATOM 681 C C . ASN A 1 91 ? 0.461 -6.394 -3.183 1.00 90.81 91 ASN A C 1
ATOM 683 O O . ASN A 1 91 ? -0.401 -5.536 -3.384 1.00 90.81 91 ASN A O 1
ATOM 687 N N . THR A 1 92 ? 1.079 -6.508 -2.007 1.00 91.69 92 THR A N 1
ATOM 688 C CA . THR A 1 92 ? 0.744 -5.709 -0.818 1.00 91.69 92 THR A CA 1
ATOM 689 C C . THR A 1 92 ? 0.987 -4.215 -1.014 1.00 91.69 92 THR A C 1
ATOM 691 O O . THR A 1 92 ? 0.192 -3.409 -0.531 1.00 91.69 92 THR A O 1
ATOM 694 N N . ALA A 1 93 ? 2.025 -3.831 -1.763 1.00 90.81 93 ALA A N 1
ATOM 695 C CA . ALA A 1 93 ? 2.321 -2.432 -2.063 1.00 90.81 93 ALA A CA 1
ATOM 696 C C . ALA A 1 93 ? 1.247 -1.808 -2.967 1.00 90.81 93 ALA A C 1
ATOM 698 O O . ALA A 1 93 ? 0.806 -0.688 -2.707 1.00 90.81 93 ALA A O 1
ATOM 699 N N . ALA A 1 94 ? 0.772 -2.547 -3.976 1.00 94.38 94 ALA A N 1
ATOM 700 C CA . ALA A 1 94 ? -0.326 -2.108 -4.834 1.00 94.38 94 ALA A CA 1
ATOM 701 C C . ALA A 1 94 ? -1.648 -2.002 -4.062 1.00 94.38 94 ALA A C 1
ATOM 703 O O . ALA A 1 94 ? -2.342 -0.993 -4.186 1.00 94.38 94 ALA A O 1
ATOM 704 N N . LEU A 1 95 ? -1.973 -3.004 -3.231 1.00 96.38 95 LEU A N 1
ATOM 705 C CA . LEU A 1 95 ? -3.159 -2.966 -2.370 1.00 96.38 95 LEU A CA 1
ATOM 706 C C . LEU A 1 95 ? -3.118 -1.754 -1.434 1.00 96.38 95 LEU A C 1
ATOM 708 O O . LEU A 1 95 ? -4.100 -1.021 -1.348 1.00 96.38 95 LEU A O 1
ATOM 712 N N . ARG A 1 96 ? -1.983 -1.490 -0.776 1.00 95.19 96 ARG A N 1
ATOM 713 C CA . ARG A 1 96 ? -1.836 -0.318 0.095 1.00 95.19 96 ARG A CA 1
ATOM 714 C C . ARG A 1 96 ? -1.986 0.990 -0.676 1.00 95.19 96 ARG A C 1
ATOM 716 O O . ARG A 1 96 ? -2.750 1.849 -0.245 1.00 95.19 96 ARG A O 1
ATOM 723 N N . ALA A 1 97 ? -1.269 1.155 -1.790 1.00 95.50 97 ALA A N 1
ATOM 724 C CA . ALA A 1 97 ? -1.326 2.381 -2.585 1.00 95.50 97 ALA A CA 1
ATOM 725 C C . ALA A 1 97 ? -2.750 2.668 -3.071 1.00 95.50 97 ALA A C 1
ATOM 727 O O . ALA A 1 97 ? -3.228 3.797 -2.952 1.00 95.50 97 ALA A O 1
ATOM 728 N N . LEU A 1 98 ? -3.445 1.635 -3.555 1.00 97.81 98 LEU A N 1
ATOM 729 C CA . LEU A 1 98 ? -4.841 1.727 -3.961 1.00 97.81 98 LEU A CA 1
ATOM 730 C C . LEU A 1 98 ? -5.741 2.085 -2.773 1.00 97.81 98 LEU A C 1
ATOM 732 O O . LEU A 1 98 ? -6.520 3.027 -2.866 1.00 97.81 98 LEU A O 1
ATOM 736 N N . GLY A 1 99 ? -5.613 1.370 -1.654 1.00 97.44 99 GLY A N 1
ATOM 737 C CA . GLY A 1 99 ? -6.425 1.577 -0.458 1.00 97.44 99 GLY A CA 1
ATOM 738 C C . GLY A 1 99 ? -6.295 2.986 0.123 1.00 97.44 99 GLY A C 1
ATOM 739 O O . GLY A 1 99 ? -7.304 3.653 0.333 1.00 97.44 99 GLY A O 1
ATOM 740 N N . PHE A 1 100 ? -5.070 3.483 0.307 1.00 97.44 100 PHE A N 1
ATOM 741 C CA . PHE A 1 100 ? -4.845 4.849 0.791 1.00 97.44 100 PHE A CA 1
ATOM 742 C C . PHE A 1 100 ? -5.310 5.904 -0.211 1.00 97.44 100 PHE A C 1
ATOM 744 O O . PHE A 1 100 ? -5.882 6.910 0.190 1.00 97.44 100 PHE A O 1
ATOM 751 N N . SER A 1 101 ? -5.133 5.682 -1.513 1.00 98.12 101 SER A N 1
ATOM 752 C CA . SER A 1 101 ? -5.619 6.635 -2.519 1.00 98.12 101 SER A CA 1
ATOM 753 C C . SER A 1 101 ? -7.150 6.691 -2.573 1.00 98.12 101 SER A C 1
ATOM 755 O O . SER A 1 101 ? -7.720 7.769 -2.738 1.00 98.12 101 SER A O 1
ATOM 757 N N . LEU A 1 102 ? -7.833 5.556 -2.387 1.00 97.81 102 LEU A N 1
ATOM 758 C CA . LEU A 1 102 ? -9.295 5.503 -2.265 1.00 97.81 102 LEU A CA 1
ATOM 759 C C . LEU A 1 102 ? -9.783 6.237 -1.014 1.00 97.81 102 LEU A C 1
ATOM 761 O O . LEU A 1 102 ? -10.755 6.984 -1.081 1.00 97.81 102 LEU A O 1
ATOM 765 N N . GLU A 1 103 ? -9.072 6.094 0.106 1.00 96.25 103 GLU A N 1
ATOM 766 C CA . GLU A 1 103 ? -9.397 6.816 1.337 1.00 96.25 103 GLU A CA 1
ATOM 767 C C . GLU A 1 103 ? -9.311 8.335 1.134 1.00 96.25 103 GLU A C 1
ATOM 769 O O . GLU A 1 103 ? -10.226 9.059 1.526 1.00 96.25 103 GLU A O 1
ATOM 774 N N . GLN A 1 104 ? -8.254 8.812 0.467 1.00 96.50 104 GLN A N 1
ATOM 775 C CA . GLN A 1 104 ? -8.055 10.239 0.185 1.00 96.50 104 GLN A CA 1
ATOM 776 C C . GLN A 1 104 ? -9.051 10.802 -0.836 1.00 96.50 104 GLN A C 1
ATOM 778 O O . GLN A 1 104 ? -9.392 11.980 -0.783 1.00 96.50 104 GLN A O 1
ATOM 783 N N . THR A 1 105 ? -9.543 9.972 -1.756 1.00 95.88 105 THR A N 1
ATOM 784 C CA . THR A 1 105 ? -10.541 10.376 -2.765 1.00 95.88 105 THR A CA 1
ATOM 785 C C . THR A 1 105 ? -11.987 10.223 -2.285 1.00 95.88 105 THR A C 1
ATOM 787 O O . THR A 1 105 ? -12.908 10.613 -2.999 1.00 95.88 105 THR A O 1
ATOM 790 N N . GLY A 1 106 ? -12.194 9.721 -1.063 1.00 93.69 106 GLY A N 1
ATOM 791 C CA . GLY A 1 106 ? -13.493 9.678 -0.390 1.00 93.69 106 GLY A CA 1
ATOM 792 C C . GLY A 1 106 ? -14.229 8.338 -0.462 1.00 93.69 106 GLY A C 1
ATOM 793 O O . GLY A 1 106 ? -15.248 8.187 0.210 1.00 93.69 106 GLY A O 1
ATOM 794 N N . ASP A 1 107 ? -13.712 7.341 -1.185 1.00 94.88 107 ASP A N 1
ATOM 795 C CA . ASP A 1 107 ? -14.290 5.989 -1.233 1.00 94.88 107 ASP A CA 1
ATOM 796 C C . ASP A 1 107 ? -13.806 5.147 -0.040 1.00 94.88 107 ASP A C 1
ATOM 798 O O . ASP A 1 107 ? -12.998 4.218 -0.150 1.00 94.88 107 ASP A O 1
ATOM 802 N N . LYS A 1 108 ? -14.288 5.523 1.150 1.00 93.06 108 LYS A N 1
ATOM 803 C CA . LYS A 1 108 ? -13.877 4.926 2.430 1.00 93.06 108 LYS A CA 1
ATOM 804 C C . LYS A 1 108 ? -14.223 3.441 2.532 1.00 93.06 108 LYS A C 1
ATOM 806 O O . LYS A 1 108 ? -13.465 2.683 3.133 1.00 93.06 108 LYS A O 1
ATOM 811 N N . ASP A 1 109 ? -15.329 3.004 1.937 1.00 95.00 109 ASP A N 1
ATOM 812 C CA . ASP A 1 109 ? -15.746 1.602 1.998 1.00 95.00 109 ASP A CA 1
ATOM 813 C C . ASP A 1 109 ? -14.842 0.705 1.155 1.00 95.00 109 ASP A C 1
ATOM 815 O O . ASP A 1 109 ? -14.420 -0.365 1.613 1.00 95.00 109 ASP A O 1
ATOM 819 N N . ALA A 1 110 ? -14.505 1.125 -0.071 1.00 95.81 110 ALA A N 1
ATOM 820 C CA . ALA A 1 110 ? -13.540 0.396 -0.885 1.00 95.81 110 ALA A CA 1
ATOM 821 C C . ALA A 1 110 ? -12.143 0.430 -0.254 1.00 95.81 110 ALA A C 1
ATOM 823 O O . ALA A 1 110 ? -11.485 -0.614 -0.193 1.00 95.81 110 ALA A O 1
ATOM 824 N N . ALA A 1 111 ? -11.729 1.586 0.275 1.00 97.12 111 ALA A N 1
ATOM 825 C CA . ALA A 1 111 ? -10.470 1.732 0.995 1.00 97.12 111 ALA A CA 1
ATOM 826 C C . ALA A 1 111 ? -10.368 0.741 2.159 1.00 97.12 111 ALA A C 1
ATOM 828 O O . ALA A 1 111 ? -9.416 -0.035 2.217 1.00 97.12 111 ALA A O 1
ATOM 829 N N . ASN A 1 112 ? -11.386 0.687 3.024 1.00 95.75 112 ASN A N 1
ATOM 830 C CA . ASN A 1 112 ? -11.419 -0.220 4.168 1.00 95.75 112 ASN A CA 1
ATOM 831 C C . ASN A 1 112 ? -11.235 -1.677 3.739 1.00 95.75 112 ASN A C 1
ATOM 833 O O . ASN A 1 112 ? -10.358 -2.369 4.255 1.00 95.75 112 ASN A O 1
ATOM 837 N N . ARG A 1 113 ? -12.021 -2.144 2.760 1.00 95.56 113 ARG A N 1
ATOM 838 C CA . ARG A 1 113 ? -11.934 -3.528 2.262 1.00 95.56 113 ARG A CA 1
ATOM 839 C C . ARG A 1 113 ? -10.519 -3.877 1.796 1.00 95.56 113 ARG A C 1
ATOM 841 O O . ARG A 1 113 ? -9.992 -4.930 2.156 1.00 95.56 113 ARG A O 1
ATOM 848 N N . ILE A 1 114 ? -9.905 -2.987 1.022 1.00 96.38 114 ILE A N 1
ATOM 849 C CA . ILE A 1 114 ? -8.585 -3.210 0.426 1.00 96.38 114 ILE A CA 1
ATOM 850 C C . ILE A 1 114 ? -7.473 -3.123 1.476 1.00 96.38 114 ILE A C 1
ATOM 852 O O . ILE A 1 114 ? -6.574 -3.962 1.478 1.00 96.38 114 ILE A O 1
ATOM 856 N N . LEU A 1 115 ? -7.540 -2.167 2.403 1.00 96.44 115 LEU A N 1
ATOM 857 C CA . LEU A 1 115 ? -6.535 -1.998 3.456 1.00 96.44 115 LEU A CA 1
ATOM 858 C C . LEU A 1 115 ? -6.585 -3.140 4.478 1.00 96.44 115 LEU A C 1
ATOM 860 O O . LEU A 1 115 ? -5.537 -3.645 4.886 1.00 96.44 115 LEU A O 1
ATOM 864 N N . PHE A 1 116 ? -7.775 -3.643 4.819 1.00 95.38 116 PHE A N 1
ATOM 865 C CA . PHE A 1 116 ? -7.890 -4.861 5.624 1.00 95.38 116 PHE A CA 1
ATOM 866 C C . PHE A 1 116 ? -7.324 -6.090 4.905 1.00 95.38 116 PHE A C 1
ATOM 868 O O . PHE A 1 116 ? -6.666 -6.912 5.544 1.00 95.38 116 PHE A O 1
ATOM 875 N N . LEU A 1 117 ? -7.537 -6.221 3.591 1.00 95.31 117 LEU A N 1
ATOM 876 C CA . LEU A 1 117 ? -6.926 -7.294 2.803 1.00 95.31 117 LEU A CA 1
ATOM 877 C C . LEU A 1 117 ? -5.396 -7.178 2.798 1.00 95.31 117 LEU A C 1
ATOM 879 O O . LEU A 1 117 ? -4.711 -8.158 3.090 1.00 95.31 117 LEU A O 1
ATOM 883 N N . ALA A 1 118 ? -4.861 -5.982 2.544 1.00 94.44 118 ALA A N 1
ATOM 884 C CA . ALA A 1 118 ? -3.426 -5.716 2.585 1.00 94.44 118 ALA A CA 1
ATOM 885 C C . ALA A 1 118 ? -2.824 -6.108 3.946 1.00 94.44 118 ALA A C 1
ATOM 887 O O . ALA A 1 118 ? -1.790 -6.771 4.002 1.00 94.44 118 ALA A O 1
ATOM 888 N N . GLY A 1 119 ? -3.519 -5.782 5.042 1.00 92.44 119 GLY A N 1
ATOM 889 C CA . GLY A 1 119 ? -3.083 -6.078 6.407 1.00 92.44 119 GLY A CA 1
ATOM 890 C C . GLY A 1 119 ? -3.049 -7.562 6.767 1.00 92.44 119 GLY A C 1
ATOM 891 O O . GLY A 1 119 ? -2.351 -7.945 7.706 1.00 92.44 119 GLY A O 1
ATOM 892 N N . ARG A 1 120 ? -3.794 -8.406 6.043 1.00 91.25 120 ARG A N 1
ATOM 893 C CA . ARG A 1 120 ? -3.726 -9.871 6.182 1.00 91.25 120 ARG A CA 1
ATOM 894 C C . ARG A 1 120 ? -2.521 -10.460 5.456 1.00 91.25 120 ARG A C 1
ATOM 896 O O . ARG A 1 120 ? -2.016 -11.496 5.871 1.00 91.25 120 ARG A O 1
ATOM 903 N N . LEU A 1 121 ? -2.075 -9.805 4.386 1.00 89.69 121 LEU A N 1
ATOM 904 C CA . LEU A 1 121 ? -0.986 -10.269 3.528 1.00 89.69 121 LEU A CA 1
ATOM 905 C C . LEU A 1 121 ? 0.388 -9.739 3.962 1.00 89.69 121 LEU A C 1
ATOM 907 O O . LEU A 1 121 ? 1.399 -10.383 3.694 1.00 89.69 121 LEU A O 1
ATOM 911 N N . GLY A 1 122 ? 0.446 -8.583 4.631 1.00 80.06 122 GLY A N 1
ATOM 912 C CA . GLY A 1 122 ? 1.699 -7.939 5.019 1.00 80.06 122 GLY A CA 1
ATOM 913 C C . GLY A 1 122 ? 1.676 -7.359 6.431 1.00 80.06 122 GLY A C 1
ATOM 914 O O . GLY A 1 122 ? 0.935 -6.424 6.721 1.00 80.06 122 GLY A O 1
ATOM 915 N N . TRP A 1 123 ? 2.560 -7.867 7.293 1.00 79.31 123 TRP A N 1
ATOM 916 C CA . TRP A 1 123 ? 2.725 -7.386 8.673 1.00 79.31 123 TRP A CA 1
ATOM 917 C C . TRP A 1 123 ? 3.802 -6.304 8.825 1.00 79.31 123 TRP A C 1
ATOM 919 O O . TRP A 1 123 ? 3.783 -5.558 9.794 1.00 79.31 123 TRP A O 1
ATOM 929 N N . ARG A 1 124 ? 4.720 -6.192 7.856 1.00 79.38 124 ARG A N 1
ATOM 930 C CA . ARG A 1 124 ? 5.888 -5.291 7.911 1.00 79.38 124 ARG A CA 1
ATOM 931 C C . ARG A 1 124 ? 5.615 -3.848 7.476 1.00 79.38 124 ARG A C 1
ATOM 933 O O . ARG A 1 124 ? 6.500 -3.008 7.573 1.00 79.38 124 ARG A O 1
ATOM 940 N N . ASP A 1 125 ? 4.422 -3.557 6.972 1.00 85.38 125 ASP A N 1
ATOM 941 C CA . ASP A 1 125 ? 4.084 -2.216 6.499 1.00 85.38 125 ASP A CA 1
ATOM 942 C C . ASP A 1 125 ? 3.595 -1.343 7.663 1.00 85.38 125 ASP A C 1
ATOM 944 O O . ASP A 1 125 ? 2.437 -1.426 8.074 1.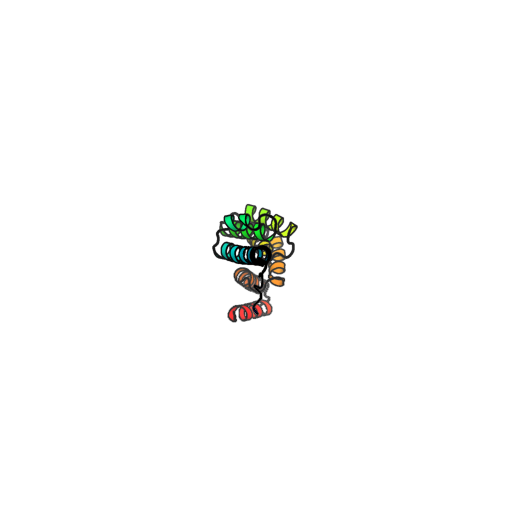00 85.38 125 ASP A O 1
ATOM 948 N N . VAL A 1 126 ? 4.497 -0.531 8.221 1.00 88.25 126 VAL A N 1
ATOM 949 C CA . VAL A 1 126 ? 4.240 0.296 9.413 1.00 88.25 126 VAL A CA 1
ATOM 950 C C . VAL A 1 126 ? 3.076 1.264 9.196 1.00 88.25 126 VAL A C 1
ATOM 952 O O . VAL A 1 126 ? 2.197 1.363 10.051 1.00 88.25 126 VAL A O 1
ATOM 955 N N . ALA A 1 127 ? 3.029 1.947 8.048 1.00 88.44 127 ALA A N 1
ATOM 956 C CA . ALA A 1 127 ? 1.964 2.900 7.739 1.00 88.44 127 ALA A CA 1
ATOM 957 C C . ALA A 1 127 ? 0.595 2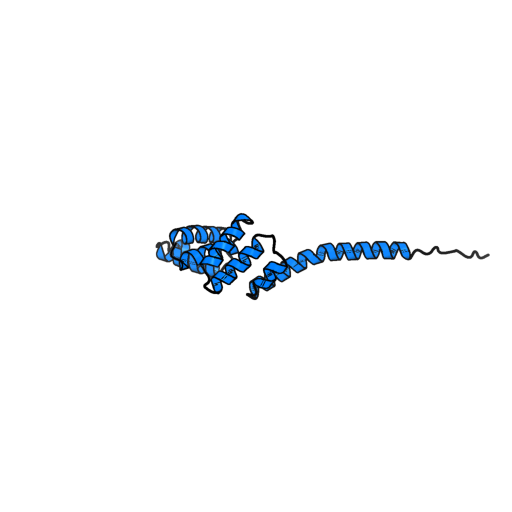.206 7.706 1.00 88.44 127 ALA A C 1
ATOM 959 O O . ALA A 1 127 ? -0.381 2.709 8.264 1.00 88.44 127 ALA A O 1
ATOM 960 N N . LEU A 1 128 ? 0.534 1.015 7.107 1.00 92.75 128 LEU A N 1
ATOM 961 C CA . LEU A 1 128 ? -0.671 0.195 7.099 1.00 92.75 128 LEU A CA 1
ATOM 962 C C . LEU A 1 128 ? -1.047 -0.317 8.498 1.00 92.75 128 LEU A C 1
ATOM 964 O O . LEU A 1 128 ? -2.227 -0.299 8.843 1.00 92.75 128 LEU A O 1
ATOM 968 N N . GLN A 1 129 ? -0.084 -0.750 9.320 1.00 92.81 129 GLN A N 1
ATOM 969 C CA . GLN A 1 129 ? -0.378 -1.191 10.691 1.00 92.81 129 GLN A CA 1
ATOM 970 C C . GLN A 1 129 ? -0.930 -0.048 11.546 1.00 92.81 129 GLN A C 1
ATOM 972 O O . GLN A 1 129 ? -1.923 -0.246 12.242 1.00 92.81 129 GLN A O 1
ATOM 977 N N . LEU A 1 130 ? -0.359 1.155 11.449 1.00 94.00 130 LEU A N 1
ATOM 978 C CA . LEU A 1 130 ? -0.879 2.342 12.136 1.00 94.00 130 LEU A CA 1
ATOM 979 C C . LEU A 1 130 ? -2.304 2.675 11.690 1.00 94.00 130 LEU A C 1
ATOM 981 O O . LEU A 1 130 ? -3.167 2.962 12.523 1.00 94.00 130 LEU A O 1
ATOM 985 N N . TRP A 1 131 ? -2.571 2.579 10.386 1.00 95.06 131 TRP A N 1
ATOM 986 C CA . TRP A 1 131 ? -3.920 2.748 9.862 1.00 95.06 131 TRP A CA 1
ATOM 987 C C . TRP A 1 131 ? -4.892 1.712 10.450 1.00 95.06 131 TRP A C 1
ATOM 989 O O . TRP A 1 131 ? -5.966 2.082 10.921 1.00 95.06 131 TRP A O 1
ATOM 999 N N . LEU A 1 132 ? -4.506 0.431 10.514 1.00 95.56 132 LEU A N 1
ATOM 1000 C CA . LEU A 1 132 ? -5.336 -0.640 11.081 1.00 95.56 132 LEU A CA 1
ATOM 1001 C C . LEU A 1 132 ? -5.582 -0.461 12.583 1.00 95.56 132 LEU A C 1
ATOM 1003 O O . LEU A 1 132 ? -6.701 -0.683 13.038 1.00 95.56 132 LEU A O 1
ATOM 1007 N N . ILE A 1 133 ? -4.571 -0.042 13.348 1.00 95.62 133 ILE A N 1
ATOM 1008 C CA . ILE A 1 133 ? -4.696 0.279 14.780 1.00 95.62 133 ILE A CA 1
ATOM 1009 C C . ILE A 1 133 ? -5.762 1.363 14.970 1.00 95.62 133 ILE A C 1
ATOM 1011 O O . ILE A 1 133 ? -6.703 1.185 15.748 1.00 95.62 133 ILE A O 1
ATOM 1015 N N . LYS A 1 134 ? -5.670 2.456 14.199 1.00 95.25 134 LYS A N 1
ATOM 1016 C CA . LYS A 1 134 ? -6.675 3.525 14.205 1.00 95.25 134 LYS A CA 1
ATOM 1017 C C . LYS A 1 134 ? -8.055 2.999 13.803 1.00 95.25 134 LYS A C 1
ATOM 1019 O O . LYS A 1 134 ? -9.036 3.312 14.473 1.00 95.25 134 LYS A O 1
ATOM 1024 N N . ALA A 1 135 ? -8.142 2.191 12.748 1.00 94.62 135 ALA A N 1
ATOM 1025 C CA . ALA A 1 135 ? -9.404 1.640 12.264 1.00 94.62 135 ALA A CA 1
ATOM 1026 C C . ALA A 1 135 ? -10.093 0.758 13.319 1.00 94.62 135 ALA A C 1
ATOM 1028 O O . ALA A 1 135 ? -11.280 0.939 13.583 1.00 94.62 135 ALA A O 1
ATOM 102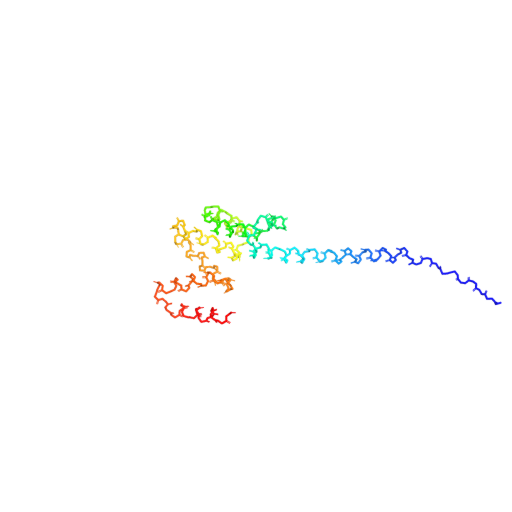9 N N . PHE A 1 136 ? -9.358 -0.141 13.981 1.00 95.75 136 PHE A N 1
ATOM 1030 C CA . PHE A 1 136 ? -9.906 -0.971 15.058 1.00 95.75 136 PHE A CA 1
ATOM 1031 C C . PHE A 1 136 ? -10.314 -0.147 16.281 1.00 95.75 136 PHE A C 1
ATOM 1033 O O . PHE A 1 136 ? -11.365 -0.415 16.860 1.00 95.75 136 PHE A O 1
ATOM 1040 N N . ALA A 1 137 ? -9.538 0.880 16.643 1.00 95.50 137 ALA A N 1
ATOM 1041 C CA . ALA A 1 137 ? -9.894 1.787 17.733 1.00 95.50 137 ALA A CA 1
ATOM 1042 C C . ALA A 1 137 ? -11.211 2.532 17.451 1.00 95.50 137 ALA A C 1
ATOM 1044 O O . ALA A 1 137 ? -12.085 2.575 18.312 1.00 95.50 137 ALA A O 1
ATOM 1045 N N . LEU A 1 138 ? -11.388 3.050 16.230 1.00 93.38 138 LEU A N 1
ATOM 1046 C CA . LEU A 1 138 ? -12.621 3.731 15.812 1.00 93.38 138 LEU A CA 1
ATOM 1047 C C . LEU A 1 138 ? -13.837 2.796 15.761 1.00 93.38 138 LEU A C 1
ATOM 1049 O O . LEU A 1 138 ? -14.961 3.244 15.960 1.00 93.38 138 LEU A O 1
ATOM 1053 N N . GLN A 1 139 ? -13.622 1.502 15.525 1.00 93.69 139 GLN A N 1
ATOM 1054 C CA . GLN A 1 139 ? -14.668 0.475 15.570 1.00 93.69 139 GLN A CA 1
ATOM 1055 C C . GLN A 1 139 ? -14.978 -0.013 16.998 1.00 93.69 139 GLN A C 1
ATOM 1057 O O . GLN A 1 139 ? -15.798 -0.911 17.168 1.00 93.69 139 GLN A O 1
ATOM 1062 N N . GLY A 1 140 ? -14.305 0.519 18.025 1.00 95.62 140 GLY A N 1
ATOM 1063 C CA . GLY A 1 140 ? -14.439 0.060 19.411 1.00 95.62 140 GLY A CA 1
ATOM 1064 C C . GLY A 1 140 ? -13.760 -1.284 19.698 1.00 95.62 140 GLY A C 1
ATOM 1065 O O . GLY A 1 140 ? -13.840 -1.790 20.817 1.00 95.62 140 GLY A O 1
ATOM 1066 N N . ASN A 1 141 ? -13.045 -1.867 18.730 1.00 96.62 141 ASN A N 1
ATOM 1067 C CA . ASN A 1 141 ? -12.297 -3.108 18.915 1.00 96.62 141 ASN A CA 1
ATOM 1068 C C . ASN A 1 141 ? -10.915 -2.821 19.526 1.00 96.62 141 ASN A C 1
ATOM 1070 O O . ASN A 1 141 ? -9.868 -2.925 18.880 1.00 96.62 141 ASN A O 1
ATOM 1074 N N . VAL A 1 142 ? -10.930 -2.435 20.803 1.00 94.31 142 VAL A N 1
ATOM 1075 C CA . VAL A 1 142 ? -9.729 -2.044 21.555 1.00 94.31 142 VAL A CA 1
ATOM 1076 C C . VAL A 1 142 ? -8.733 -3.202 21.666 1.00 94.31 142 VAL A C 1
ATOM 1078 O O . VAL A 1 142 ? -7.532 -2.986 21.524 1.00 94.31 142 VAL A O 1
ATOM 1081 N N . ALA A 1 143 ? -9.212 -4.437 21.837 1.00 95.94 143 ALA A N 1
ATOM 1082 C CA . ALA A 1 143 ? -8.354 -5.616 21.946 1.00 95.94 143 ALA A CA 1
ATOM 1083 C C . ALA A 1 143 ? -7.515 -5.849 20.675 1.00 95.94 143 ALA A C 1
ATOM 1085 O O . ALA A 1 143 ? -6.298 -6.017 20.762 1.00 95.94 143 ALA A O 1
ATOM 1086 N N . ALA A 1 144 ? -8.136 -5.801 19.488 1.00 93.81 144 ALA A N 1
ATOM 1087 C CA . ALA A 1 144 ? -7.415 -5.958 18.222 1.00 93.81 144 ALA A CA 1
ATOM 1088 C C . ALA A 1 144 ? -6.441 -4.800 17.956 1.00 93.81 144 ALA A C 1
ATOM 1090 O O . ALA A 1 144 ? -5.350 -5.021 17.427 1.00 93.81 144 ALA A O 1
ATOM 1091 N N . SER A 1 145 ? -6.826 -3.579 18.339 1.00 95.19 145 SER A N 1
ATOM 1092 C CA . SER A 1 145 ? -5.968 -2.395 18.245 1.00 95.19 145 SER A CA 1
ATOM 1093 C C . SER A 1 145 ? -4.704 -2.548 19.102 1.00 95.19 145 SER A C 1
ATOM 1095 O O . SER A 1 145 ? -3.592 -2.455 18.580 1.00 95.19 145 SER A O 1
ATOM 1097 N N . LEU A 1 146 ? -4.860 -2.890 20.386 1.00 94.56 146 LEU A N 1
ATOM 1098 C CA . LEU A 1 146 ? -3.744 -3.080 21.317 1.00 94.56 146 LEU A CA 1
ATOM 1099 C C . LEU A 1 146 ? -2.824 -4.229 20.904 1.00 94.56 146 LEU A C 1
ATOM 1101 O O . LEU A 1 146 ? -1.609 -4.064 20.928 1.00 94.56 146 LEU A O 1
ATOM 1105 N N . HIS A 1 147 ? -3.380 -5.361 20.466 1.00 92.19 147 HIS A N 1
ATOM 1106 C CA . HIS A 1 147 ? -2.572 -6.489 19.997 1.00 92.19 147 HIS A CA 1
ATOM 1107 C C . HIS A 1 147 ? -1.659 -6.087 18.827 1.00 92.19 147 HIS A C 1
ATOM 1109 O O . HIS A 1 147 ? -0.506 -6.509 18.746 1.00 92.19 147 HIS A O 1
ATOM 1115 N N . ARG A 1 148 ? -2.157 -5.266 17.894 1.00 90.75 148 ARG A N 1
ATOM 1116 C CA . ARG A 1 148 ? -1.344 -4.769 16.774 1.00 90.75 148 ARG A CA 1
ATOM 1117 C C . ARG A 1 148 ? -0.338 -3.710 17.206 1.00 90.75 148 ARG A C 1
ATOM 1119 O O . ARG A 1 148 ? 0.773 -3.712 16.687 1.00 90.75 148 ARG A O 1
ATOM 1126 N N . ALA A 1 149 ? -0.704 -2.838 18.141 1.00 91.75 149 ALA A N 1
ATOM 1127 C CA . ALA A 1 149 ? 0.210 -1.842 18.690 1.00 91.75 149 ALA A CA 1
ATOM 1128 C C . ALA A 1 149 ? 1.392 -2.497 19.424 1.00 91.75 149 ALA A C 1
ATOM 1130 O O . ALA A 1 149 ? 2.534 -2.112 19.185 1.00 91.75 149 ALA A O 1
ATOM 1131 N N . ASP A 1 150 ? 1.139 -3.529 20.238 1.00 93.06 150 ASP A N 1
ATOM 1132 C CA . ASP A 1 150 ? 2.194 -4.306 20.904 1.00 93.06 150 ASP A CA 1
ATOM 1133 C C . ASP A 1 150 ? 3.111 -4.994 19.886 1.00 93.06 150 ASP A C 1
ATOM 1135 O O . ASP A 1 150 ? 4.332 -4.905 19.990 1.00 93.06 150 ASP A O 1
ATOM 1139 N N . ALA A 1 151 ? 2.539 -5.614 18.848 1.00 88.12 151 ALA A N 1
ATOM 1140 C CA . ALA A 1 151 ? 3.325 -6.233 17.784 1.00 88.12 151 ALA A CA 1
ATOM 1141 C C . ALA A 1 151 ? 4.220 -5.219 17.049 1.00 88.12 151 ALA A C 1
ATOM 1143 O O . ALA A 1 151 ? 5.361 -5.539 16.728 1.00 88.12 151 ALA A O 1
ATOM 1144 N N . LEU A 1 152 ? 3.722 -4.003 16.802 1.00 86.38 152 LEU A N 1
ATOM 1145 C CA . LEU A 1 152 ? 4.480 -2.948 16.131 1.00 86.38 152 LEU A CA 1
ATOM 1146 C C . LEU A 1 152 ? 5.619 -2.398 17.003 1.00 86.38 152 LEU A C 1
ATOM 1148 O O . LEU A 1 152 ? 6.676 -2.078 16.475 1.00 86.38 152 LEU A O 1
ATOM 1152 N N . ALA A 1 153 ? 5.426 -2.319 18.322 1.00 87.44 153 ALA A N 1
ATOM 1153 C CA . ALA A 1 153 ? 6.427 -1.809 19.262 1.00 87.44 153 ALA A CA 1
ATOM 1154 C C . ALA A 1 153 ? 7.641 -2.741 19.458 1.00 87.44 153 ALA A C 1
ATOM 1156 O O . ALA A 1 153 ? 8.631 -2.340 20.067 1.00 87.44 153 ALA A O 1
ATOM 1157 N N . ARG A 1 154 ? 7.561 -3.988 18.977 1.00 83.62 154 ARG A N 1
ATOM 1158 C CA . ARG A 1 154 ? 8.617 -5.008 19.107 1.00 83.62 154 ARG A CA 1
ATOM 1159 C C . ARG A 1 154 ? 9.557 -5.098 17.898 1.00 83.62 154 ARG A C 1
ATOM 1161 O O . ARG A 1 154 ? 10.485 -5.904 17.945 1.00 83.62 154 ARG A O 1
ATOM 1168 N N . VAL A 1 155 ? 9.282 -4.359 16.822 1.00 68.00 155 VAL A N 1
ATOM 1169 C CA . VAL A 1 155 ? 10.056 -4.359 15.563 1.00 68.00 155 VAL A CA 1
ATOM 1170 C C . VAL A 1 155 ? 11.065 -3.223 15.574 1.00 68.00 155 VAL A C 1
ATOM 1172 O O . VAL A 1 155 ? 12.206 -3.478 15.131 1.00 68.00 155 VAL A O 1
#

Radius of gyration: 25.23 Å; chains: 1; bounding box: 84×56×49 Å